Protein AF-A0A2U1ACQ4-F1 (afdb_monomer_lite)

Foldseek 3Di:
DQEAADQQQCDPVRPPDDHDPVSNVVVVVRVVVSVVVLVVVVVVVLVVLVVCPPVLCVVVVVQVVVLVVCCVPPNDDSCPGPSNVVSCVPQLLVQVVDHDQLAAVSSVVSVVVVQQCVCCVPPNDRDDDDHPVVSVVSRHVSVVVVSVVVYDYDD

Sequence (155 aa):
MLKIRRSKSADTRSAEHEVTKEELLYSSEQHIGDVRQAMRYFAECLLRVADKHDWTKIDGIDQFHKDFQQVQQHGGNFKELPWHRRHVSEERHHLTDRVPDDVNLFDVLERVADVTMAGMARSGSVFPDSLPPDVLVKAYQNTIELLKNEIIVED

Structure (mmCIF, N/CA/C/O backbone):
data_AF-A0A2U1ACQ4-F1
#
_entry.id   AF-A0A2U1ACQ4-F1
#
loop_
_atom_site.group_PDB
_atom_site.id
_atom_site.type_symbol
_atom_site.label_atom_id
_atom_site.label_alt_id
_atom_site.label_comp_id
_atom_site.label_asym_id
_atom_site.label_entity_id
_atom_site.label_seq_id
_atom_site.pdbx_PDB_ins_code
_atom_site.Cartn_x
_atom_site.Cartn_y
_atom_site.Cartn_z
_atom_site.occupancy
_atom_site.B_iso_or_equiv
_atom_site.auth_seq_id
_atom_site.auth_comp_id
_atom_site.auth_asym_id
_atom_site.auth_atom_id
_atom_site.pdbx_PDB_model_num
ATOM 1 N N . MET A 1 1 ? -10.066 -12.662 6.903 1.00 88.88 1 MET A N 1
ATOM 2 C CA . MET A 1 1 ? -11.263 -12.410 7.736 1.00 88.88 1 MET A CA 1
ATOM 3 C C . MET A 1 1 ? -10.901 -12.331 9.217 1.00 88.88 1 MET A C 1
ATOM 5 O O . MET A 1 1 ? -10.758 -13.348 9.890 1.00 88.88 1 MET A O 1
ATOM 9 N N . LEU A 1 2 ? -10.730 -11.105 9.698 1.00 94.44 2 LEU A N 1
ATOM 10 C CA . LEU A 1 2 ? -10.545 -10.700 11.083 1.00 94.44 2 LEU A CA 1
ATOM 11 C C . LEU A 1 2 ? -11.914 -10.550 11.746 1.00 94.44 2 LEU A C 1
ATOM 13 O O . LEU A 1 2 ? -12.797 -9.881 11.213 1.00 94.44 2 LEU A O 1
ATOM 17 N N . LYS A 1 3 ? -12.091 -11.171 12.907 1.00 95.94 3 LYS A N 1
ATOM 18 C CA . LYS A 1 3 ? -13.333 -11.087 13.676 1.00 95.94 3 LYS A CA 1
ATOM 19 C C . LYS A 1 3 ? -13.161 -10.056 14.778 1.00 95.94 3 LYS A C 1
ATOM 21 O O . LYS A 1 3 ? -12.240 -10.181 15.585 1.00 95.94 3 LYS A O 1
ATOM 26 N N . ILE A 1 4 ? -14.045 -9.067 14.799 1.00 95.31 4 ILE A N 1
ATOM 27 C CA . ILE A 1 4 ? -14.120 -8.053 15.854 1.00 95.31 4 ILE A CA 1
ATOM 28 C C . ILE A 1 4 ? -15.528 -8.044 16.436 1.00 95.31 4 ILE A C 1
ATOM 30 O O . ILE A 1 4 ? -16.466 -8.492 15.781 1.00 95.31 4 ILE A O 1
ATOM 34 N N . ARG A 1 5 ? -15.697 -7.518 17.648 1.00 90.56 5 ARG A N 1
ATOM 35 C CA . ARG A 1 5 ? -17.024 -7.392 18.271 1.00 90.56 5 ARG A CA 1
ATOM 36 C C . ARG A 1 5 ? -17.510 -5.955 18.247 1.00 90.56 5 ARG A C 1
ATOM 38 O O . ARG A 1 5 ? -16.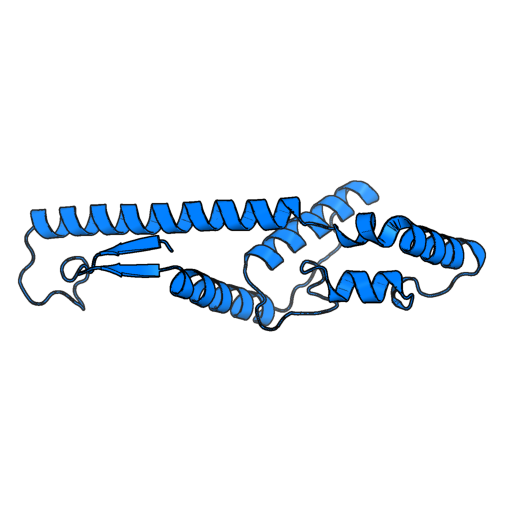712 -5.017 18.265 1.00 90.56 5 ARG A O 1
ATOM 45 N N . ARG A 1 6 ? -18.825 -5.757 18.242 1.00 89.25 6 ARG A N 1
ATOM 46 C CA . ARG A 1 6 ? -19.386 -4.417 18.432 1.00 89.25 6 ARG A CA 1
ATOM 47 C C . ARG A 1 6 ? -19.059 -3.913 19.843 1.00 89.25 6 ARG A C 1
ATOM 49 O O . ARG A 1 6 ? -19.233 -4.627 20.822 1.00 89.25 6 ARG A O 1
ATOM 56 N N . SER A 1 7 ? -18.625 -2.661 19.956 1.00 84.50 7 SER A N 1
ATOM 57 C CA . SER A 1 7 ? -18.534 -1.952 21.235 1.00 84.50 7 SER A CA 1
ATOM 58 C C . SER A 1 7 ? -19.316 -0.648 21.135 1.00 84.50 7 SER A C 1
ATOM 60 O O . SER A 1 7 ? -19.053 0.163 20.250 1.00 84.50 7 SER A O 1
ATOM 62 N N . LYS A 1 8 ? -20.305 -0.464 22.018 1.00 80.81 8 LYS A N 1
ATOM 63 C CA . LYS A 1 8 ? -21.076 0.787 22.124 1.00 80.81 8 LYS A CA 1
ATOM 64 C C . LYS A 1 8 ? -20.573 1.699 23.244 1.00 80.81 8 LYS A C 1
ATOM 66 O O . LYS A 1 8 ? -20.817 2.898 23.203 1.00 80.81 8 LYS A O 1
ATOM 71 N N . SER A 1 9 ? -19.859 1.145 24.221 1.00 80.31 9 SER A N 1
ATOM 72 C CA . SER A 1 9 ? -19.460 1.822 25.458 1.00 80.31 9 SER A CA 1
ATOM 73 C C . SER A 1 9 ? -18.062 2.455 25.423 1.00 80.31 9 SER A C 1
ATOM 75 O O . SER A 1 9 ? -17.713 3.152 26.367 1.00 80.31 9 SER A O 1
ATOM 77 N N . ALA A 1 10 ? -17.265 2.264 24.362 1.00 78.75 10 ALA A N 1
ATOM 78 C CA . ALA A 1 10 ? -15.910 2.832 24.250 1.00 78.75 10 ALA A CA 1
ATOM 79 C C . ALA A 1 10 ? -15.834 4.285 23.740 1.00 78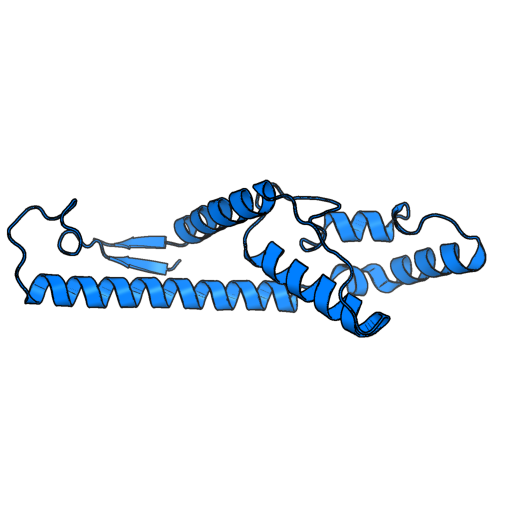.75 10 ALA A C 1
ATOM 81 O O . ALA A 1 10 ? -14.761 4.883 23.791 1.00 78.75 10 ALA A O 1
ATOM 82 N N . ASP A 1 11 ? -16.922 4.849 23.210 1.00 81.75 11 ASP A N 1
ATOM 83 C CA . ASP A 1 11 ? -16.923 6.174 22.584 1.00 81.75 11 ASP A CA 1
ATOM 84 C C . ASP A 1 11 ? -18.136 6.986 23.051 1.00 81.75 11 ASP A C 1
ATOM 86 O O . ASP A 1 11 ? -19.272 6.512 23.032 1.00 81.75 11 ASP A O 1
ATOM 90 N N . THR A 1 12 ? -17.906 8.233 23.463 1.00 80.19 12 THR A N 1
ATOM 91 C CA . THR A 1 12 ? -18.963 9.119 23.979 1.00 80.19 12 THR A CA 1
ATOM 92 C C . THR A 1 12 ? -20.011 9.487 22.929 1.00 80.19 12 THR A C 1
ATOM 94 O O . THR A 1 12 ? -21.102 9.918 23.286 1.00 80.19 12 THR A O 1
ATOM 97 N N . ARG A 1 13 ? -19.713 9.307 21.638 1.00 84.44 13 ARG A N 1
ATOM 98 C CA . ARG A 1 13 ? -20.647 9.518 20.524 1.00 84.44 13 ARG A CA 1
ATOM 99 C C . ARG A 1 13 ? -21.545 8.305 20.279 1.00 84.44 13 ARG A C 1
ATOM 101 O O . ARG A 1 13 ? -22.557 8.455 19.603 1.00 84.44 13 ARG A O 1
ATOM 108 N N . SER A 1 14 ? -21.174 7.125 20.782 1.00 84.12 14 SER A N 1
ATOM 109 C CA . SER A 1 14 ? -21.934 5.877 20.615 1.00 84.12 14 SER A CA 1
ATOM 110 C C . SER A 1 14 ? -22.533 5.330 21.910 1.00 84.12 14 SER A C 1
ATOM 112 O O . SER A 1 14 ? -23.362 4.425 21.840 1.00 84.12 14 SER A O 1
ATOM 114 N N . ALA A 1 15 ? -22.107 5.831 23.071 1.00 84.75 15 ALA A N 1
ATOM 115 C CA . ALA A 1 15 ? -22.613 5.388 24.362 1.00 84.75 15 ALA A CA 1
ATOM 116 C C . ALA A 1 15 ? -24.101 5.741 24.519 1.00 84.75 15 ALA A C 1
ATOM 118 O O . ALA A 1 15 ? -24.497 6.899 24.412 1.00 84.75 15 ALA A O 1
ATOM 119 N N . GLU A 1 16 ? -24.925 4.727 24.783 1.00 87.62 16 GLU A N 1
ATOM 120 C CA . GLU A 1 16 ? -26.380 4.868 24.949 1.00 87.62 16 GLU A CA 1
ATOM 121 C C . GLU A 1 16 ? -26.778 5.118 26.420 1.00 87.62 16 GLU A C 1
ATOM 123 O O . GLU A 1 16 ? -27.937 5.420 26.704 1.00 87.62 16 GLU A O 1
ATOM 128 N N . HIS A 1 17 ? -25.826 5.015 27.356 1.00 90.69 17 HIS A N 1
ATOM 129 C CA . HIS A 1 17 ? -26.026 5.161 28.802 1.00 90.69 17 HIS A CA 1
ATOM 130 C C . HIS A 1 17 ? -24.768 5.675 29.521 1.00 90.69 17 HIS A C 1
ATOM 132 O O . HIS A 1 17 ? -23.705 5.823 28.917 1.00 90.69 17 HIS A O 1
ATOM 138 N N . GLU A 1 18 ? -24.889 5.951 30.826 1.00 93.25 18 GLU A N 1
ATOM 139 C CA . GLU A 1 18 ? -23.745 6.262 31.691 1.00 93.25 18 GLU A CA 1
ATOM 140 C C . GLU A 1 18 ? -22.878 5.010 31.870 1.00 93.25 18 GLU A C 1
ATOM 142 O O . GLU A 1 18 ? -23.248 4.069 32.570 1.00 93.25 18 GLU A O 1
ATOM 147 N N . VAL A 1 19 ? -21.738 4.996 31.184 1.00 93.62 19 VAL A N 1
ATOM 148 C CA . VAL A 1 19 ? -20.844 3.841 31.126 1.00 93.62 19 VAL A CA 1
ATOM 149 C C . VAL A 1 19 ? -20.030 3.731 32.414 1.00 93.62 19 VAL A C 1
ATOM 151 O O . VAL A 1 19 ? -19.394 4.690 32.855 1.00 93.62 19 VAL A O 1
ATOM 154 N N . THR A 1 20 ? -20.001 2.536 32.996 1.00 94.50 20 THR A N 1
ATOM 155 C CA . THR A 1 20 ? -19.159 2.227 34.157 1.00 94.50 20 THR A CA 1
ATOM 156 C C . THR A 1 20 ? -17.677 2.141 33.779 1.00 94.50 20 THR A C 1
ATOM 158 O O . THR A 1 20 ? -17.300 1.915 32.625 1.00 94.50 20 THR A O 1
ATOM 161 N N . LYS A 1 21 ? -16.790 2.268 34.771 1.00 94.75 21 LYS A N 1
ATOM 162 C CA . LYS A 1 21 ? -15.345 2.103 34.556 1.00 94.75 21 LYS A CA 1
ATOM 163 C C . LYS A 1 21 ? -15.010 0.708 34.014 1.00 94.75 21 LYS A C 1
ATOM 165 O O . LYS A 1 21 ? -14.117 0.571 33.182 1.00 94.75 21 LYS A O 1
ATOM 170 N N . GLU A 1 22 ? -15.714 -0.314 34.483 1.00 94.75 22 GLU A N 1
ATOM 171 C CA . GLU A 1 22 ? -15.524 -1.709 34.098 1.00 94.75 22 GLU A CA 1
ATOM 172 C C . GLU A 1 22 ? -15.935 -1.949 32.637 1.00 94.75 22 GLU A C 1
ATOM 174 O O . GLU A 1 22 ? -15.192 -2.590 31.893 1.00 94.75 22 GLU A O 1
ATOM 179 N N . GLU A 1 23 ? -17.058 -1.376 32.189 1.00 92.81 23 GLU A N 1
ATOM 180 C CA . GLU A 1 23 ? -17.490 -1.431 30.782 1.00 92.81 23 GLU A CA 1
ATOM 181 C C . GLU A 1 23 ? -16.516 -0.704 29.842 1.00 92.81 23 GLU A C 1
ATOM 183 O O . GLU A 1 23 ? -16.227 -1.198 28.743 1.00 92.81 23 GLU A O 1
ATOM 188 N N . LEU A 1 24 ? -15.985 0.448 30.274 1.00 93.31 24 LEU A N 1
ATOM 189 C CA . LEU A 1 24 ? -14.949 1.184 29.543 1.00 93.31 24 LEU A CA 1
ATOM 190 C C . LEU A 1 24 ? -13.660 0.373 29.430 1.00 93.31 24 LEU A C 1
ATOM 192 O O . LEU A 1 24 ? -13.077 0.305 28.346 1.00 93.31 24 LEU A O 1
ATOM 196 N N . LEU A 1 25 ? -13.216 -0.246 30.528 1.00 93.75 25 LEU A N 1
ATOM 197 C CA . LEU A 1 25 ? -12.013 -1.074 30.544 1.00 93.75 25 LEU A CA 1
ATOM 198 C C . LEU A 1 25 ? -12.164 -2.260 29.590 1.00 93.75 25 LEU A C 1
ATOM 200 O O . LEU A 1 25 ? -11.327 -2.424 28.705 1.00 93.75 25 LEU A O 1
ATOM 204 N N . TYR A 1 26 ? -13.259 -3.014 29.709 1.00 93.19 26 TYR A N 1
ATOM 205 C CA . TYR A 1 26 ? -13.548 -4.149 28.834 1.00 93.19 26 TYR A CA 1
ATOM 206 C C . TYR A 1 26 ? -13.519 -3.751 27.354 1.00 93.19 26 TYR A C 1
ATOM 208 O O . TYR A 1 26 ? -12.835 -4.369 26.538 1.00 93.19 26 TYR A O 1
ATOM 216 N N . SER A 1 27 ? -14.220 -2.671 27.006 1.00 92.81 27 SER A N 1
ATOM 217 C CA . SER A 1 27 ? -14.305 -2.217 25.618 1.00 92.81 27 SER A CA 1
ATOM 218 C C . SER A 1 27 ? -12.976 -1.686 25.083 1.00 92.81 27 SER A C 1
ATOM 220 O O . SER A 1 27 ? -12.659 -1.867 23.907 1.00 92.81 27 SER A O 1
ATOM 222 N N . SER A 1 28 ? -12.171 -1.061 25.944 1.00 92.62 28 SER A N 1
ATOM 223 C CA . SER A 1 28 ? -10.829 -0.595 25.590 1.00 92.62 28 SER A CA 1
ATOM 224 C C . SER A 1 28 ? -9.888 -1.768 25.322 1.00 92.62 28 SER A C 1
ATOM 226 O O . SER A 1 28 ? -9.171 -1.771 24.322 1.00 92.62 28 SER A O 1
ATOM 228 N N . GLU A 1 29 ? -9.906 -2.791 26.178 1.00 94.94 29 GLU A N 1
ATOM 229 C CA . GLU A 1 29 ? -9.118 -4.014 25.993 1.00 94.94 29 GLU A CA 1
ATOM 230 C C . GLU A 1 29 ? -9.515 -4.753 24.711 1.00 94.94 29 GLU A C 1
ATOM 232 O O . GLU A 1 29 ? -8.639 -5.195 23.960 1.00 94.94 29 GLU A O 1
ATOM 237 N N . GLN A 1 30 ? -10.818 -4.818 24.420 1.00 94.56 30 GLN A N 1
ATOM 238 C CA . GLN A 1 30 ? -11.338 -5.358 23.168 1.00 94.56 30 GLN A CA 1
ATOM 239 C C . GLN A 1 30 ? -10.795 -4.586 21.957 1.00 94.56 30 GLN A C 1
ATOM 241 O O . GLN A 1 30 ? -10.177 -5.193 21.084 1.00 94.56 30 GLN A O 1
ATOM 246 N N . HIS A 1 31 ? -10.945 -3.256 21.923 1.00 94.38 31 HIS A N 1
ATOM 247 C CA . HIS A 1 31 ? -10.460 -2.432 20.811 1.00 94.38 31 HIS A CA 1
ATOM 248 C C . HIS A 1 31 ? -8.948 -2.588 20.591 1.00 94.38 31 HIS A C 1
ATOM 250 O O . HIS A 1 31 ? -8.487 -2.732 19.458 1.00 94.38 31 HIS A O 1
ATOM 256 N N . ILE A 1 32 ? -8.165 -2.624 21.673 1.00 95.81 32 ILE A N 1
ATOM 257 C CA . ILE A 1 32 ? -6.723 -2.887 21.607 1.00 95.81 32 ILE A CA 1
ATOM 258 C C . ILE A 1 32 ? -6.451 -4.259 20.975 1.00 95.81 32 ILE A C 1
ATOM 260 O O . ILE A 1 32 ? -5.537 -4.393 20.157 1.00 95.81 32 ILE A O 1
ATOM 264 N N . GLY A 1 33 ? -7.220 -5.284 21.347 1.00 96.56 33 GLY A N 1
ATOM 265 C CA . GLY A 1 33 ? -7.160 -6.610 20.736 1.00 96.56 33 GLY A CA 1
ATOM 266 C C . GLY A 1 33 ? -7.442 -6.576 19.232 1.00 96.56 33 GLY A C 1
ATOM 267 O O . GLY A 1 33 ? -6.649 -7.105 18.453 1.00 96.56 33 GLY A O 1
ATOM 268 N N . ASP A 1 34 ? -8.513 -5.903 18.822 1.00 96.69 34 ASP A N 1
ATOM 269 C CA . ASP A 1 34 ? -8.938 -5.774 17.423 1.00 96.69 34 ASP A CA 1
ATOM 270 C C . ASP A 1 34 ? -7.888 -5.048 16.568 1.00 96.69 34 ASP A C 1
ATOM 272 O O . ASP A 1 34 ? -7.490 -5.533 15.505 1.00 96.69 34 ASP A O 1
ATOM 276 N N . VAL A 1 35 ? -7.334 -3.940 17.072 1.00 96.75 35 VAL A N 1
ATOM 277 C CA . VAL A 1 35 ? -6.243 -3.216 16.402 1.00 96.75 35 VAL A CA 1
ATOM 278 C C . VAL A 1 35 ? -4.990 -4.086 16.295 1.00 96.75 35 VAL A C 1
ATOM 280 O O . VAL A 1 35 ? -4.360 -4.128 15.240 1.00 96.75 35 VAL A O 1
ATOM 283 N N . ARG A 1 36 ? -4.625 -4.837 17.344 1.00 98.12 36 ARG A N 1
ATOM 284 C CA . ARG A 1 36 ? -3.482 -5.769 17.284 1.00 98.12 36 ARG A CA 1
ATOM 285 C C . ARG A 1 36 ? -3.672 -6.837 16.208 1.00 98.12 36 ARG A C 1
ATOM 287 O O . ARG A 1 36 ? -2.697 -7.195 15.549 1.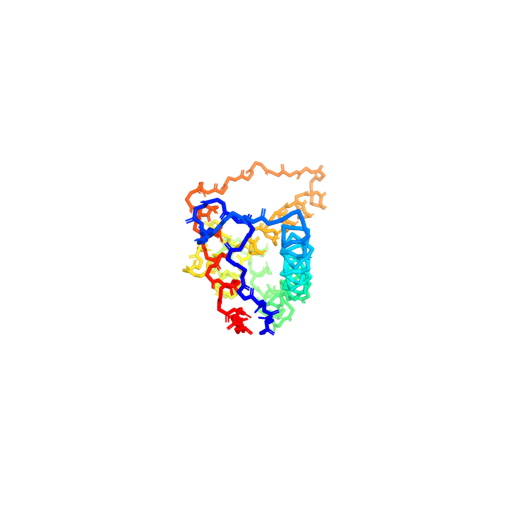00 98.12 36 ARG A O 1
ATOM 294 N N . GLN A 1 37 ? -4.890 -7.346 16.026 1.00 97.69 37 GLN A N 1
ATOM 295 C CA . GLN A 1 37 ? -5.200 -8.293 14.953 1.00 97.69 37 GLN A CA 1
ATOM 296 C C . GLN A 1 37 ? -5.012 -7.653 13.569 1.00 97.69 37 GLN A C 1
ATOM 298 O O . GLN A 1 37 ? -4.313 -8.225 12.734 1.00 97.69 37 GLN A O 1
ATOM 303 N N . ALA A 1 38 ? -5.540 -6.444 13.352 1.00 98.19 38 ALA A N 1
ATOM 304 C CA . ALA A 1 38 ? -5.360 -5.705 12.099 1.00 98.19 38 ALA A CA 1
ATOM 305 C C . ALA A 1 38 ? -3.879 -5.424 11.784 1.00 98.19 38 ALA A C 1
ATOM 307 O O . ALA A 1 38 ? -3.422 -5.658 10.666 1.00 98.19 38 ALA A O 1
ATOM 308 N N . MET A 1 39 ? -3.095 -5.005 12.782 1.00 98.56 39 MET A N 1
ATOM 309 C CA . MET A 1 39 ? -1.660 -4.751 12.611 1.00 98.56 39 MET A CA 1
ATOM 310 C C . MET A 1 39 ? -0.874 -6.017 12.241 1.00 98.56 39 MET A C 1
ATOM 312 O O . MET A 1 39 ? 0.053 -5.949 11.436 1.00 98.56 39 MET A O 1
ATOM 316 N N . ARG A 1 40 ? -1.245 -7.184 12.787 1.00 98.50 40 ARG A N 1
ATOM 317 C CA . ARG A 1 40 ? -0.643 -8.472 12.395 1.00 98.50 40 ARG A CA 1
ATOM 318 C C . ARG A 1 40 ? -0.989 -8.844 10.957 1.00 98.50 40 ARG A C 1
ATOM 320 O O . ARG A 1 40 ? -0.096 -9.218 10.207 1.00 98.50 40 ARG A O 1
ATOM 327 N N . TYR A 1 41 ? -2.246 -8.669 10.557 1.00 98.44 41 TYR A N 1
ATOM 328 C CA . TYR A 1 41 ? -2.664 -8.878 9.172 1.00 98.44 41 TYR A CA 1
ATOM 329 C C . TYR A 1 41 ? -1.888 -7.985 8.193 1.00 98.44 41 TYR A C 1
ATOM 331 O O . TYR A 1 41 ? -1.434 -8.452 7.148 1.00 98.44 41 TYR A O 1
ATOM 339 N N . PHE A 1 42 ? -1.669 -6.715 8.538 1.00 98.69 42 PHE A N 1
ATOM 340 C CA . PHE A 1 42 ? -0.837 -5.824 7.729 1.00 98.69 42 PHE A CA 1
ATOM 341 C C . PHE A 1 42 ? 0.615 -6.293 7.630 1.00 98.69 42 PHE A C 1
ATOM 343 O O . PHE A 1 42 ? 1.189 -6.230 6.545 1.00 98.69 42 PHE A O 1
ATOM 350 N N . ALA A 1 43 ? 1.199 -6.810 8.715 1.00 98.62 43 ALA A N 1
ATOM 351 C CA . ALA A 1 43 ? 2.533 -7.401 8.661 1.00 98.62 43 ALA A CA 1
ATOM 352 C C . ALA A 1 43 ? 2.583 -8.590 7.684 1.00 98.62 43 ALA A C 1
ATOM 354 O O . ALA A 1 43 ? 3.483 -8.660 6.854 1.00 98.62 43 ALA A O 1
ATOM 355 N N . GLU A 1 44 ? 1.586 -9.477 7.709 1.00 98.44 44 GLU A N 1
ATOM 356 C CA . GLU A 1 44 ? 1.489 -10.588 6.752 1.00 98.44 44 GLU A CA 1
ATOM 357 C C . GLU A 1 44 ? 1.319 -10.110 5.302 1.00 98.44 44 GLU A C 1
ATOM 359 O O . GLU A 1 44 ? 1.908 -10.690 4.391 1.00 98.44 44 GLU A O 1
ATOM 364 N N . CYS A 1 45 ? 0.537 -9.051 5.066 1.00 98.44 45 CYS A N 1
ATOM 365 C CA . CYS A 1 45 ? 0.418 -8.439 3.739 1.00 98.44 45 CYS A CA 1
ATOM 366 C C . CYS A 1 45 ? 1.763 -7.913 3.244 1.00 98.44 45 CYS A C 1
ATOM 368 O O . CYS A 1 45 ? 2.141 -8.177 2.106 1.00 98.44 45 CYS A O 1
ATOM 370 N N . LEU A 1 46 ? 2.492 -7.206 4.108 1.00 98.56 46 LEU A N 1
ATOM 371 C CA . LEU A 1 46 ? 3.796 -6.655 3.771 1.00 98.56 46 LEU A CA 1
ATOM 372 C C . LEU A 1 46 ? 4.812 -7.760 3.459 1.00 98.56 46 LEU A C 1
ATOM 374 O O . LEU A 1 46 ? 5.559 -7.628 2.495 1.00 98.56 46 LEU A O 1
ATOM 378 N N . LEU A 1 47 ? 4.803 -8.866 4.212 1.00 98.62 47 LEU A N 1
ATOM 379 C CA . LEU A 1 47 ? 5.642 -10.033 3.916 1.00 98.62 47 LEU A CA 1
ATOM 380 C C . LEU A 1 47 ? 5.321 -10.623 2.537 1.00 98.62 47 LEU A C 1
ATOM 382 O O . LEU A 1 47 ? 6.233 -10.861 1.755 1.00 98.62 47 LEU A O 1
ATOM 386 N N . ARG A 1 48 ? 4.036 -10.768 2.185 1.00 98.38 48 ARG A N 1
ATOM 387 C CA . ARG A 1 48 ? 3.638 -11.239 0.844 1.00 98.38 48 ARG A CA 1
ATOM 388 C C . ARG A 1 48 ? 4.103 -10.312 -0.279 1.00 98.38 48 ARG A C 1
ATOM 390 O O . ARG A 1 48 ? 4.442 -10.795 -1.355 1.00 98.38 48 ARG A O 1
ATOM 397 N N . VAL A 1 49 ? 4.085 -8.997 -0.056 1.00 98.31 49 VAL A N 1
ATOM 398 C CA . VAL A 1 49 ? 4.612 -8.021 -1.022 1.00 98.31 49 VAL A CA 1
ATOM 399 C C . VAL A 1 49 ? 6.128 -8.161 -1.148 1.00 98.31 49 VAL A C 1
ATOM 401 O O . VAL A 1 49 ? 6.629 -8.237 -2.264 1.00 98.31 49 VAL A O 1
ATOM 404 N N . ALA A 1 50 ? 6.843 -8.283 -0.026 1.00 98.25 50 ALA A N 1
ATOM 405 C CA . ALA A 1 50 ? 8.289 -8.487 -0.020 1.00 98.25 50 ALA A CA 1
ATOM 406 C C . ALA A 1 50 ? 8.701 -9.763 -0.775 1.00 98.25 50 ALA A C 1
ATOM 408 O O . ALA A 1 50 ? 9.599 -9.710 -1.611 1.00 98.25 50 ALA A O 1
ATOM 409 N N . ASP A 1 51 ? 8.008 -10.881 -0.544 1.00 97.88 51 ASP A N 1
ATOM 410 C CA . ASP A 1 51 ? 8.288 -12.163 -1.205 1.00 97.88 51 ASP A CA 1
ATOM 411 C C . ASP A 1 51 ? 8.018 -12.130 -2.719 1.00 97.88 51 ASP A C 1
ATOM 413 O O . ASP A 1 51 ? 8.581 -12.925 -3.473 1.00 97.88 51 ASP A O 1
ATOM 417 N N . LYS A 1 52 ? 7.136 -11.230 -3.171 1.00 97.88 52 LYS A N 1
ATOM 418 C CA . LYS A 1 52 ? 6.748 -11.096 -4.579 1.00 97.88 52 LYS A CA 1
ATOM 419 C C . LYS A 1 52 ? 7.563 -10.042 -5.335 1.00 97.88 52 LYS A C 1
ATOM 421 O O . LYS A 1 52 ? 7.487 -10.012 -6.560 1.00 97.88 52 LYS A O 1
ATOM 426 N N . HIS A 1 53 ? 8.321 -9.193 -4.647 1.00 98.44 53 HIS A N 1
ATOM 427 C CA . HIS A 1 53 ? 9.065 -8.106 -5.276 1.00 98.44 53 HIS A CA 1
ATOM 428 C C . HIS A 1 53 ? 9.912 -8.600 -6.462 1.00 98.44 53 HIS A C 1
ATOM 430 O O . HIS A 1 53 ? 10.652 -9.578 -6.342 1.00 98.44 53 HIS A O 1
ATOM 436 N N . ASP A 1 54 ? 9.813 -7.911 -7.604 1.00 98.06 54 ASP A N 1
ATOM 437 C CA . ASP A 1 54 ? 10.624 -8.169 -8.803 1.00 98.06 54 ASP A CA 1
ATOM 438 C C . ASP A 1 54 ? 10.463 -9.575 -9.425 1.00 98.06 54 ASP A C 1
ATOM 440 O O . ASP A 1 54 ? 11.296 -10.013 -10.230 1.00 98.06 54 ASP A O 1
ATOM 444 N N . TRP A 1 55 ? 9.385 -10.298 -9.114 1.00 98.44 55 TRP A N 1
ATOM 445 C CA . TRP A 1 55 ? 9.158 -11.650 -9.633 1.00 98.44 55 TRP A CA 1
ATOM 446 C C . TRP A 1 55 ? 9.184 -11.718 -11.170 1.00 98.44 55 TRP A C 1
ATOM 448 O O . TRP A 1 55 ? 9.670 -12.700 -11.738 1.00 98.44 55 TRP A O 1
ATOM 458 N N . THR A 1 56 ? 8.740 -10.664 -11.864 1.00 98.19 56 THR A N 1
ATOM 459 C CA . THR A 1 56 ? 8.776 -10.587 -13.336 1.00 98.19 56 THR A CA 1
ATOM 460 C C . THR A 1 56 ? 10.189 -10.533 -13.913 1.00 98.19 56 THR A C 1
ATOM 462 O O . THR A 1 56 ? 10.391 -10.905 -15.073 1.00 98.19 56 THR A O 1
ATOM 465 N N . LYS A 1 57 ? 11.191 -10.105 -13.131 1.00 97.12 57 LYS A N 1
ATOM 466 C CA . LYS A 1 57 ? 12.598 -10.162 -13.552 1.00 97.12 57 LYS A CA 1
ATOM 467 C C . LYS A 1 57 ? 13.066 -11.605 -13.675 1.00 97.12 57 LYS A C 1
ATOM 469 O O . LYS A 1 57 ? 13.760 -11.937 -14.631 1.00 97.12 57 LYS A O 1
ATOM 474 N N . ILE A 1 58 ? 12.682 -12.436 -12.707 1.00 97.50 58 ILE A N 1
ATOM 475 C CA . ILE A 1 58 ? 13.068 -13.846 -12.641 1.00 97.50 58 ILE A CA 1
ATOM 476 C C . ILE A 1 58 ? 12.277 -14.656 -13.667 1.00 97.50 58 ILE A C 1
ATOM 478 O O . ILE A 1 58 ? 12.870 -15.382 -14.458 1.00 97.50 58 ILE A O 1
ATOM 482 N N . ASP A 1 59 ? 10.957 -14.477 -13.707 1.00 98.19 59 ASP A N 1
ATOM 483 C CA . ASP A 1 59 ? 10.080 -15.148 -14.673 1.00 98.19 59 ASP A CA 1
ATOM 484 C C . ASP A 1 59 ? 10.429 -14.784 -16.129 1.00 98.19 59 ASP A C 1
ATOM 486 O O . ASP A 1 59 ? 10.422 -15.629 -17.019 1.00 98.19 59 ASP A O 1
ATOM 490 N N . GLY A 1 60 ? 10.785 -13.521 -16.375 1.00 97.75 60 GLY A N 1
ATOM 491 C CA . GLY A 1 60 ? 11.130 -12.995 -17.694 1.00 97.75 60 GLY A CA 1
ATOM 492 C C . GLY A 1 60 ? 12.627 -12.893 -17.978 1.00 97.75 60 GLY A C 1
ATOM 493 O O . GLY A 1 60 ? 12.994 -12.076 -18.825 1.00 97.75 60 GLY A O 1
ATOM 494 N N . ILE A 1 61 ? 13.491 -13.648 -17.285 1.00 98.50 61 ILE A N 1
ATOM 495 C CA . ILE A 1 61 ? 14.947 -13.407 -17.282 1.00 98.50 61 ILE A CA 1
ATOM 496 C C . ILE A 1 61 ? 15.587 -13.445 -18.679 1.00 98.50 61 ILE A C 1
ATOM 498 O O . ILE A 1 61 ? 16.445 -12.617 -18.982 1.00 98.50 61 ILE A O 1
ATOM 502 N N . ASP A 1 62 ? 15.128 -14.330 -19.567 1.00 98.62 62 ASP A N 1
ATOM 503 C CA . ASP A 1 62 ? 15.654 -14.423 -20.934 1.00 98.62 62 ASP A CA 1
ATOM 504 C C . ASP A 1 62 ? 15.333 -13.167 -21.752 1.00 98.62 62 ASP A C 1
ATOM 506 O O . ASP A 1 62 ? 16.198 -12.606 -22.432 1.00 98.62 62 ASP A O 1
ATOM 510 N N . GLN A 1 63 ? 14.089 -12.686 -21.659 1.00 98.50 63 GLN A N 1
ATOM 511 C CA . GLN A 1 63 ? 13.663 -11.466 -22.342 1.00 98.50 63 GLN A CA 1
ATOM 512 C C . GLN A 1 63 ? 14.317 -10.232 -21.713 1.00 98.50 63 GLN A C 1
ATOM 514 O O . GLN A 1 63 ? 14.715 -9.326 -22.444 1.00 98.50 63 GLN A O 1
ATOM 519 N N . PHE A 1 64 ? 14.493 -10.222 -20.387 1.00 98.50 64 PHE A N 1
ATOM 520 C CA . PHE A 1 64 ? 15.234 -9.176 -19.690 1.00 98.50 64 PHE A CA 1
ATOM 521 C C . PHE A 1 64 ? 16.654 -9.068 -20.242 1.00 98.50 64 PHE A C 1
ATOM 523 O O . PHE A 1 64 ? 17.073 -8.001 -20.688 1.00 98.50 64 PHE A O 1
ATOM 530 N N . HIS A 1 65 ? 17.380 -10.186 -20.259 1.00 98.44 65 HIS A N 1
ATOM 531 C CA . HIS A 1 65 ? 18.758 -10.237 -20.717 1.00 98.44 65 HIS A CA 1
ATOM 532 C C . HIS A 1 65 ? 18.883 -9.823 -22.188 1.00 98.44 65 HIS A C 1
ATOM 534 O O . HIS A 1 65 ? 19.752 -9.020 -22.525 1.00 98.44 65 HIS A O 1
ATOM 540 N N . LYS A 1 66 ? 17.979 -10.298 -23.052 1.00 98.31 66 LYS A N 1
ATOM 541 C CA . LYS A 1 66 ? 17.935 -9.917 -24.468 1.00 98.31 66 LYS A CA 1
ATOM 542 C C . LYS A 1 66 ? 17.749 -8.409 -24.661 1.00 98.31 66 LYS A C 1
ATOM 544 O O . LYS A 1 66 ? 18.524 -7.790 -25.390 1.00 98.31 66 LYS A O 1
ATOM 549 N N . ASP A 1 67 ? 16.750 -7.820 -24.006 1.00 98.31 67 ASP A N 1
ATOM 550 C CA . ASP A 1 67 ? 16.477 -6.381 -24.098 1.00 98.31 67 ASP A CA 1
ATOM 551 C C . ASP A 1 67 ? 17.648 -5.561 -23.536 1.00 98.31 67 ASP A C 1
ATOM 553 O O . ASP A 1 67 ? 18.010 -4.515 -24.079 1.00 98.31 67 ASP A O 1
ATOM 557 N N . PHE A 1 68 ? 18.295 -6.064 -22.483 1.00 97.88 68 PHE A N 1
ATOM 558 C CA . PHE A 1 68 ? 19.458 -5.425 -21.877 1.00 97.88 68 PHE A CA 1
ATOM 559 C C . PHE A 1 68 ? 20.657 -5.409 -22.836 1.00 97.88 68 PHE A C 1
ATOM 561 O O . PHE A 1 68 ? 21.270 -4.361 -23.053 1.00 97.88 68 PHE A O 1
ATOM 568 N N . GLN A 1 69 ? 20.958 -6.548 -23.468 1.00 98.31 69 GLN A N 1
ATOM 569 C CA . GLN A 1 69 ? 22.024 -6.663 -24.465 1.00 98.31 69 GLN A CA 1
ATOM 570 C C . GLN A 1 69 ? 21.771 -5.781 -25.687 1.00 98.31 69 GLN A C 1
ATOM 572 O O . GLN A 1 69 ? 22.705 -5.141 -26.172 1.00 98.31 69 GLN A O 1
ATOM 577 N N . GLN A 1 70 ? 20.523 -5.701 -26.158 1.00 97.25 70 GLN A N 1
ATOM 578 C CA . GLN A 1 70 ? 20.162 -4.840 -27.283 1.00 97.25 70 GLN A CA 1
ATOM 579 C C . GLN A 1 70 ? 20.569 -3.384 -27.018 1.00 97.25 70 GLN A C 1
ATOM 581 O O . GLN A 1 70 ? 21.213 -2.768 -27.868 1.00 97.25 70 GLN A O 1
ATOM 586 N N . VAL A 1 71 ? 20.254 -2.846 -25.833 1.00 97.75 71 VAL A N 1
ATOM 587 C CA . VAL A 1 71 ? 20.618 -1.465 -25.474 1.00 97.75 71 VAL A CA 1
ATOM 588 C C . VAL A 1 71 ? 22.127 -1.299 -25.319 1.00 97.75 71 VAL A C 1
ATOM 590 O O . VAL A 1 71 ? 22.677 -0.301 -25.777 1.00 97.75 71 VAL A O 1
ATOM 593 N N . GLN A 1 72 ? 22.825 -2.270 -24.726 1.00 97.19 72 GLN A N 1
ATOM 594 C CA . GLN A 1 72 ? 24.283 -2.192 -24.583 1.00 97.19 72 GLN A CA 1
ATOM 595 C C . GLN A 1 72 ? 25.024 -2.216 -25.927 1.00 97.19 72 GLN A C 1
ATOM 597 O O . GLN A 1 72 ? 26.050 -1.556 -26.068 1.00 97.19 72 GLN A O 1
ATOM 602 N N . GLN A 1 73 ? 24.524 -2.974 -26.906 1.00 97.81 73 GLN A N 1
ATOM 603 C CA . GLN A 1 73 ? 25.194 -3.170 -28.196 1.00 97.81 73 GLN A CA 1
ATOM 604 C C . GLN A 1 73 ? 24.800 -2.125 -29.242 1.00 97.81 73 GLN A C 1
ATOM 606 O O . GLN A 1 73 ? 25.607 -1.785 -30.108 1.00 97.81 73 GLN A O 1
ATOM 611 N N . HIS A 1 74 ? 23.563 -1.631 -29.189 1.00 96.50 74 HIS A N 1
ATOM 612 C CA . HIS A 1 74 ? 22.985 -0.807 -30.253 1.00 96.50 74 HIS A CA 1
ATOM 613 C C . HIS A 1 74 ? 22.417 0.528 -29.755 1.00 96.50 74 HIS A C 1
ATOM 615 O O . HIS A 1 74 ? 21.963 1.337 -30.564 1.00 96.50 74 HIS A O 1
ATOM 621 N N . GLY A 1 75 ? 22.462 0.787 -28.445 1.00 94.25 75 GLY A N 1
ATOM 622 C CA . GLY A 1 75 ? 21.827 1.948 -27.831 1.00 94.25 75 GLY A CA 1
ATOM 623 C C . GLY A 1 75 ? 20.298 1.849 -27.821 1.00 94.25 75 GLY A C 1
ATOM 624 O O . GLY A 1 75 ? 19.710 0.792 -28.050 1.00 94.25 75 GLY A O 1
ATOM 625 N N . GLY A 1 76 ? 19.640 2.975 -27.545 1.00 94.19 76 GLY A N 1
ATOM 626 C CA . GLY A 1 76 ? 18.181 3.070 -27.458 1.00 94.19 76 GLY A CA 1
ATOM 627 C C . GLY A 1 76 ? 17.660 3.165 -26.025 1.00 94.19 76 GLY A C 1
ATOM 628 O O . GLY A 1 76 ? 18.422 3.212 -25.059 1.00 94.19 76 GLY A O 1
ATOM 629 N N . ASN A 1 77 ? 16.336 3.241 -25.893 1.00 95.56 77 ASN A N 1
ATOM 630 C CA . ASN A 1 77 ? 15.670 3.440 -24.614 1.00 95.56 77 ASN A CA 1
ATOM 631 C C . ASN A 1 77 ? 15.173 2.107 -24.041 1.00 95.56 77 ASN A C 1
ATOM 633 O O . ASN A 1 77 ? 14.189 1.543 -24.518 1.00 95.56 77 ASN A O 1
ATOM 637 N N . PHE A 1 78 ? 15.816 1.631 -22.973 1.00 96.12 78 PHE A N 1
ATOM 638 C CA . PHE A 1 78 ? 15.430 0.389 -22.296 1.00 96.12 78 PHE A CA 1
ATOM 639 C C . PHE A 1 78 ? 13.967 0.402 -21.815 1.00 96.12 78 PHE A C 1
ATOM 641 O O . PHE A 1 78 ? 13.307 -0.636 -21.826 1.00 96.12 78 PHE A O 1
ATOM 648 N N . LYS A 1 79 ? 13.420 1.583 -21.475 1.00 95.19 79 LYS A N 1
ATOM 649 C CA . LYS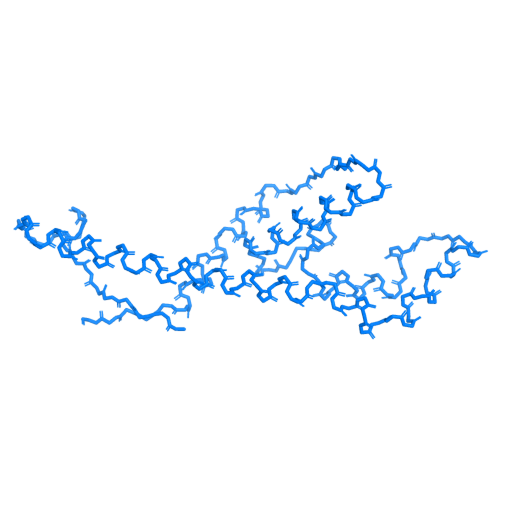 A 1 79 ? 12.026 1.723 -21.027 1.00 95.19 79 LYS A CA 1
ATOM 650 C C . LYS A 1 79 ? 10.987 1.419 -22.110 1.00 95.19 79 LYS A C 1
ATOM 652 O O . LYS A 1 79 ? 9.834 1.121 -21.799 1.00 95.19 79 LYS A O 1
ATOM 657 N N . GLU A 1 80 ? 11.380 1.490 -23.379 1.00 95.56 80 GLU A N 1
ATOM 658 C CA . GLU A 1 80 ? 10.497 1.234 -24.517 1.00 95.56 80 GLU A CA 1
ATOM 659 C C . GLU A 1 80 ? 10.465 -0.241 -24.922 1.00 95.56 80 GLU A C 1
ATOM 661 O O . GLU A 1 80 ? 9.633 -0.612 -25.753 1.00 95.56 80 GLU A O 1
ATOM 666 N N . LEU A 1 81 ? 11.320 -1.088 -24.345 1.00 97.44 81 LEU A N 1
ATOM 667 C CA . LEU A 1 81 ? 11.438 -2.490 -24.729 1.00 97.44 81 LEU A CA 1
ATOM 668 C C . LEU A 1 81 ? 10.372 -3.385 -24.071 1.00 97.44 81 LEU A C 1
ATOM 670 O O . LEU A 1 81 ? 9.815 -3.022 -23.027 1.00 97.44 81 LEU A O 1
ATOM 674 N N . PRO A 1 82 ? 10.051 -4.544 -24.682 1.00 97.62 82 PRO A N 1
ATOM 675 C CA . PRO A 1 82 ? 8.972 -5.419 -24.225 1.00 97.62 82 PRO A CA 1
ATOM 676 C C . PRO A 1 82 ? 9.073 -5.817 -22.753 1.00 97.62 82 PRO A C 1
ATOM 678 O O . PRO A 1 82 ? 8.060 -5.774 -22.051 1.00 97.62 82 PRO A O 1
ATOM 681 N N . TRP A 1 83 ? 10.274 -6.154 -22.271 1.00 98.19 83 TRP A N 1
ATOM 682 C CA . TRP A 1 83 ? 10.467 -6.549 -20.880 1.00 98.19 83 TRP A CA 1
ATOM 683 C C . TRP A 1 83 ? 10.065 -5.438 -19.910 1.00 98.19 83 TRP A C 1
ATOM 685 O O . TRP A 1 83 ? 9.281 -5.681 -18.996 1.00 98.19 83 TRP A O 1
ATOM 695 N N . HIS A 1 84 ? 10.535 -4.205 -20.133 1.00 97.69 84 HIS A N 1
ATOM 696 C CA . HIS A 1 84 ? 10.254 -3.091 -19.225 1.00 97.69 84 HIS A CA 1
ATOM 697 C C . HIS A 1 84 ? 8.757 -2.767 -19.180 1.00 97.69 84 HIS A C 1
ATOM 699 O O . HIS A 1 84 ? 8.207 -2.524 -18.108 1.00 97.69 84 HIS A O 1
ATOM 705 N N . ARG A 1 85 ? 8.073 -2.815 -20.333 1.00 96.56 85 ARG A N 1
ATOM 706 C CA . ARG A 1 85 ? 6.617 -2.609 -20.393 1.00 96.56 85 ARG A CA 1
ATOM 707 C C . ARG A 1 85 ? 5.871 -3.638 -19.546 1.00 96.56 85 ARG A C 1
ATOM 709 O O . ARG A 1 85 ? 4.994 -3.254 -18.778 1.00 96.56 85 ARG A O 1
ATOM 716 N N . ARG A 1 86 ? 6.242 -4.921 -19.656 1.00 97.69 86 ARG A N 1
ATOM 717 C CA . ARG A 1 86 ? 5.669 -5.996 -18.836 1.00 97.69 86 ARG A CA 1
ATOM 718 C C . ARG A 1 86 ? 5.955 -5.762 -17.354 1.00 97.69 86 ARG A C 1
ATOM 720 O O . ARG A 1 86 ? 5.023 -5.742 -16.557 1.00 97.69 86 ARG A O 1
ATOM 727 N N . HIS A 1 87 ? 7.220 -5.520 -17.019 1.00 97.88 87 HIS A N 1
ATOM 728 C CA . HIS A 1 87 ? 7.696 -5.295 -15.659 1.00 97.88 87 HIS A CA 1
ATOM 729 C C . HIS A 1 87 ? 6.894 -4.192 -14.949 1.00 97.88 87 HIS A C 1
ATOM 731 O O . HIS A 1 87 ? 6.285 -4.442 -13.916 1.00 97.88 87 HIS A O 1
ATOM 737 N N . VAL A 1 88 ? 6.762 -3.010 -15.560 1.00 97.31 88 VAL A N 1
ATOM 738 C CA . VAL A 1 88 ? 5.957 -1.900 -15.010 1.00 97.31 88 VAL A CA 1
ATOM 739 C C . VAL A 1 88 ? 4.458 -2.231 -14.938 1.00 97.31 88 VAL A C 1
ATOM 741 O O . VAL A 1 88 ? 3.755 -1.762 -14.041 1.00 97.31 88 VAL A O 1
ATOM 744 N N . SER A 1 89 ? 3.937 -3.022 -15.881 1.00 96.31 89 SER A N 1
ATOM 745 C CA . SER A 1 89 ? 2.515 -3.395 -15.919 1.00 96.31 89 SER A CA 1
ATOM 746 C C . SER A 1 89 ? 2.112 -4.460 -14.892 1.00 96.31 89 SER A C 1
ATOM 748 O O . SER A 1 89 ? 0.931 -4.577 -14.563 1.00 96.31 89 SER A O 1
ATOM 750 N N . GLU A 1 90 ? 3.063 -5.225 -14.366 1.00 97.12 90 GLU A N 1
ATOM 751 C CA . GLU A 1 90 ? 2.799 -6.338 -13.448 1.00 97.12 90 GLU A CA 1
ATOM 752 C C . GLU A 1 90 ? 3.301 -6.044 -12.031 1.00 97.12 90 GLU A C 1
ATOM 754 O O . GLU A 1 90 ? 2.596 -6.348 -11.066 1.00 97.12 90 GLU A O 1
ATOM 759 N N . GLU A 1 91 ? 4.456 -5.395 -11.891 1.00 98.00 91 GLU A N 1
ATOM 760 C CA . GLU A 1 91 ? 4.969 -4.945 -10.597 1.00 98.00 91 GLU A CA 1
ATOM 761 C C . GLU A 1 91 ? 4.251 -3.683 -10.109 1.00 98.00 91 GLU A C 1
ATOM 763 O O . GLU A 1 91 ? 3.723 -2.881 -10.893 1.00 98.00 91 GLU A O 1
ATOM 768 N N . ARG A 1 92 ? 4.224 -3.503 -8.785 1.00 97.62 92 ARG A N 1
ATOM 769 C CA . ARG A 1 92 ? 3.444 -2.444 -8.129 1.00 97.62 92 ARG A CA 1
ATOM 770 C C . ARG A 1 92 ? 4.295 -1.292 -7.587 1.00 97.62 92 ARG A C 1
ATOM 772 O O . ARG A 1 92 ? 3.773 -0.190 -7.457 1.00 97.62 92 ARG A O 1
ATOM 779 N N . HIS A 1 93 ? 5.600 -1.484 -7.384 1.00 97.00 93 HIS A N 1
ATOM 780 C CA . HIS A 1 93 ? 6.513 -0.442 -6.887 1.00 97.00 93 HIS A CA 1
ATOM 781 C C . HIS A 1 93 ? 6.844 0.682 -7.901 1.00 97.00 93 HIS A C 1
ATOM 783 O O . HIS A 1 93 ? 7.293 1.768 -7.509 1.00 97.00 93 HIS A O 1
ATOM 789 N N . HIS A 1 94 ? 6.563 0.495 -9.200 1.00 96.25 94 HIS A N 1
ATOM 790 C CA . HIS A 1 94 ? 6.790 1.491 -10.272 1.00 96.25 94 HIS A CA 1
ATOM 791 C C . HIS A 1 94 ? 5.740 2.619 -10.313 1.00 96.25 94 HIS A C 1
ATOM 793 O O . HIS A 1 94 ? 5.246 2.996 -11.376 1.00 96.25 94 HIS A O 1
ATOM 799 N N . LEU A 1 95 ? 5.405 3.198 -9.156 1.00 96.38 95 LEU A N 1
ATOM 800 C CA . LEU A 1 95 ? 4.318 4.179 -8.995 1.00 96.38 95 LEU A CA 1
ATOM 801 C C . LEU A 1 95 ? 4.512 5.507 -9.754 1.00 96.38 95 LEU A C 1
ATOM 803 O O . LEU A 1 95 ? 3.566 6.275 -9.890 1.00 96.38 95 LEU A O 1
ATOM 807 N N . THR A 1 96 ? 5.709 5.790 -10.269 1.00 92.56 96 THR A N 1
ATOM 808 C CA . THR A 1 96 ? 5.969 6.934 -11.165 1.00 92.56 96 THR A CA 1
ATOM 809 C C . THR A 1 96 ? 5.652 6.653 -12.626 1.00 92.56 96 THR A C 1
ATOM 811 O O . THR A 1 96 ? 5.426 7.587 -13.391 1.00 92.56 96 THR A O 1
ATOM 814 N N . ASP A 1 97 ? 5.656 5.384 -13.021 1.00 93.44 97 ASP A N 1
ATOM 815 C CA . ASP A 1 97 ? 5.395 4.958 -14.393 1.00 93.44 97 ASP A CA 1
ATOM 816 C C . ASP A 1 97 ? 3.938 4.475 -14.531 1.00 93.44 97 ASP A C 1
ATOM 818 O O . ASP A 1 97 ? 3.319 4.658 -15.580 1.00 93.44 97 ASP A O 1
ATOM 822 N N . ARG A 1 98 ? 3.356 3.911 -13.460 1.00 94.50 98 ARG A N 1
ATOM 823 C CA . ARG A 1 98 ? 1.950 3.494 -13.395 1.00 94.50 98 ARG A CA 1
ATOM 824 C C . ARG A 1 98 ? 1.438 3.466 -11.955 1.00 94.50 98 ARG A C 1
ATOM 826 O O . ARG A 1 98 ? 2.008 2.786 -11.111 1.00 94.50 98 ARG A O 1
ATOM 833 N N . VAL A 1 99 ? 0.288 4.091 -11.709 1.00 96.88 99 VAL A N 1
ATOM 834 C CA . VAL A 1 99 ? -0.425 4.008 -10.424 1.00 96.88 99 VAL A CA 1
ATOM 835 C C . VAL A 1 99 ? -1.666 3.121 -10.588 1.00 96.88 99 VAL A C 1
ATOM 837 O O . VAL A 1 99 ? -2.594 3.529 -11.289 1.00 96.88 99 VAL A O 1
ATOM 840 N N . PRO A 1 100 ? -1.716 1.921 -9.977 1.00 96.38 100 PRO A N 1
ATOM 841 C CA . PRO A 1 100 ? -2.917 1.085 -9.976 1.00 96.38 100 PRO A CA 1
ATOM 842 C C . PRO A 1 100 ? -4.114 1.778 -9.310 1.00 96.38 100 PRO A C 1
ATOM 844 O O . PRO A 1 100 ? -3.954 2.590 -8.395 1.00 96.38 100 PRO A O 1
ATOM 847 N N . ASP A 1 101 ? -5.337 1.430 -9.716 1.00 97.50 101 ASP A N 1
ATOM 848 C CA . ASP A 1 101 ? -6.537 1.995 -9.085 1.00 97.50 101 ASP A CA 1
ATOM 849 C C . ASP A 1 101 ? -6.723 1.566 -7.631 1.00 97.50 101 ASP A C 1
ATOM 851 O O . ASP A 1 101 ? -7.205 2.344 -6.809 1.00 97.50 101 ASP A O 1
ATOM 855 N N . ASP A 1 102 ? -6.251 0.370 -7.308 1.00 97.75 102 ASP A N 1
ATOM 856 C CA . ASP A 1 102 ? -6.224 -0.214 -5.973 1.00 97.75 102 ASP A CA 1
ATOM 857 C C . ASP A 1 102 ? -4.870 -0.020 -5.266 1.00 97.75 102 ASP A C 1
ATOM 859 O O . ASP A 1 102 ? -4.541 -0.782 -4.353 1.00 97.75 102 ASP A O 1
ATOM 863 N N . VAL A 1 103 ? -4.058 0.964 -5.692 1.00 98.50 103 VAL A N 1
ATOM 864 C CA . VAL A 1 103 ? -2.784 1.293 -5.026 1.00 98.50 103 VAL A CA 1
ATOM 865 C C . VAL A 1 103 ? -3.012 1.437 -3.527 1.00 98.50 103 VAL A C 1
ATOM 867 O O . VAL A 1 103 ? -3.981 2.068 -3.119 1.00 98.50 103 VAL A O 1
ATOM 870 N N . ASN A 1 104 ? -2.154 0.851 -2.705 1.00 98.75 104 ASN A N 1
ATOM 871 C CA . ASN A 1 104 ? -2.295 0.851 -1.254 1.00 98.75 104 ASN A CA 1
ATOM 872 C C . ASN A 1 104 ? -0.938 1.105 -0.576 1.00 98.75 104 ASN A C 1
ATOM 874 O O . ASN A 1 104 ? 0.104 1.180 -1.229 1.00 98.75 104 ASN A O 1
ATOM 878 N N . LEU A 1 105 ? -0.936 1.283 0.747 1.00 98.69 105 LEU A N 1
ATOM 879 C CA . LEU A 1 105 ? 0.284 1.613 1.492 1.00 98.69 105 LEU A CA 1
ATOM 880 C C . LEU A 1 105 ? 1.382 0.542 1.401 1.00 98.69 105 LEU A C 1
ATOM 882 O O . LEU A 1 105 ? 2.549 0.883 1.580 1.00 98.69 105 LEU A O 1
ATOM 886 N N . PHE A 1 106 ? 1.061 -0.720 1.097 1.00 98.75 106 PHE A N 1
ATOM 887 C CA . PHE A 1 106 ? 2.090 -1.745 0.902 1.00 98.75 106 PHE A CA 1
ATOM 888 C C . PHE A 1 106 ? 2.886 -1.509 -0.383 1.00 98.75 106 PHE A C 1
ATOM 890 O O . PHE A 1 106 ? 4.102 -1.658 -0.358 1.00 98.75 106 PHE A O 1
ATOM 897 N N . ASP A 1 107 ? 2.237 -1.047 -1.455 1.00 98.50 107 ASP A N 1
ATOM 898 C CA . ASP A 1 107 ? 2.910 -0.679 -2.711 1.00 98.50 107 ASP A CA 1
ATOM 899 C C . ASP A 1 107 ? 3.851 0.516 -2.506 1.00 98.50 107 ASP A C 1
ATOM 901 O O . ASP A 1 107 ? 4.953 0.576 -3.051 1.00 98.50 107 ASP A O 1
ATOM 905 N N . VAL A 1 108 ? 3.425 1.473 -1.674 1.00 98.31 108 VAL A N 1
ATOM 906 C CA . VAL A 1 108 ? 4.244 2.632 -1.296 1.00 98.31 108 VAL A CA 1
ATOM 907 C C . VAL A 1 108 ? 5.469 2.186 -0.495 1.00 98.31 108 VAL A C 1
ATOM 909 O O . VAL A 1 108 ? 6.574 2.644 -0.774 1.00 98.31 108 VAL A O 1
ATOM 912 N N . LEU A 1 109 ? 5.298 1.285 0.478 1.00 98.56 109 LEU A N 1
ATOM 913 C CA . LEU A 1 109 ? 6.415 0.738 1.254 1.00 98.56 109 LEU A CA 1
ATOM 914 C C . LEU A 1 109 ? 7.375 -0.082 0.381 1.00 98.56 109 LEU A C 1
ATOM 916 O O . LEU A 1 109 ? 8.587 0.062 0.535 1.00 98.56 109 LEU A O 1
ATOM 920 N N . GLU A 1 110 ? 6.855 -0.886 -0.553 1.00 98.50 110 GLU A N 1
ATOM 921 C CA . GLU A 1 110 ? 7.663 -1.616 -1.537 1.00 98.50 110 GLU A CA 1
ATOM 922 C C . GLU A 1 110 ? 8.496 -0.649 -2.382 1.00 98.50 110 GLU A C 1
ATOM 924 O O . GLU A 1 110 ? 9.706 -0.824 -2.490 1.00 98.50 110 GLU A O 1
ATOM 929 N N . ARG A 1 111 ? 7.886 0.425 -2.905 1.00 96.88 111 ARG A N 1
ATOM 930 C CA . ARG A 1 111 ? 8.609 1.471 -3.641 1.00 96.88 111 ARG A CA 1
ATOM 931 C C . ARG A 1 111 ? 9.710 2.100 -2.802 1.00 96.88 111 ARG A C 1
ATOM 933 O O . ARG A 1 111 ? 10.830 2.221 -3.287 1.00 96.88 111 ARG A O 1
ATOM 940 N N . VAL A 1 112 ? 9.401 2.525 -1.575 1.00 97.12 112 VAL A N 1
ATOM 941 C CA . VAL A 1 112 ? 10.392 3.141 -0.677 1.00 97.12 112 VAL A CA 1
ATOM 942 C C . VAL A 1 112 ? 11.577 2.200 -0.480 1.00 97.12 112 VAL A C 1
ATOM 944 O O . VAL A 1 112 ? 12.723 2.648 -0.550 1.00 97.12 112 VAL A O 1
ATOM 947 N N . ALA A 1 113 ? 11.318 0.906 -0.274 1.00 97.81 113 ALA A N 1
ATOM 948 C CA . ALA A 1 113 ? 12.366 -0.096 -0.166 1.00 97.81 113 ALA A CA 1
ATOM 949 C C . ALA A 1 113 ? 13.164 -0.221 -1.474 1.00 97.81 113 ALA A C 1
ATOM 951 O O . ALA A 1 113 ? 14.385 -0.081 -1.433 1.00 97.81 113 ALA A O 1
ATOM 952 N N . ASP A 1 114 ? 12.504 -0.404 -2.619 1.00 97.31 114 ASP A N 1
ATOM 953 C CA . ASP A 1 114 ? 13.149 -0.575 -3.927 1.00 97.31 114 ASP A CA 1
ATOM 954 C C . ASP A 1 114 ? 14.064 0.605 -4.282 1.00 97.31 114 ASP A C 1
ATOM 956 O O . ASP A 1 114 ? 15.270 0.424 -4.460 1.00 97.31 114 ASP A O 1
ATOM 960 N N . VAL A 1 115 ? 13.542 1.837 -4.295 1.00 96.06 115 VAL A N 1
ATOM 961 C CA . VAL A 1 115 ? 14.331 3.016 -4.698 1.00 96.06 115 VAL A CA 1
ATOM 962 C C . VAL A 1 115 ? 15.505 3.266 -3.753 1.00 96.06 115 VAL A C 1
ATOM 964 O O . VAL A 1 115 ? 16.585 3.671 -4.194 1.00 96.06 115 VAL A O 1
ATOM 967 N N . THR A 1 116 ? 15.326 2.979 -2.460 1.00 97.00 116 THR A N 1
ATOM 968 C CA . THR A 1 116 ? 16.386 3.119 -1.459 1.00 97.00 116 THR A CA 1
ATOM 969 C C . THR A 1 116 ? 17.464 2.065 -1.667 1.00 97.00 116 THR A C 1
ATOM 971 O O . THR A 1 116 ? 18.639 2.412 -1.783 1.00 97.00 116 THR A O 1
ATOM 974 N N . MET A 1 117 ? 17.089 0.786 -1.755 1.00 97.69 117 MET A N 1
ATOM 975 C CA . MET A 1 117 ? 18.041 -0.310 -1.945 1.00 97.69 117 MET A CA 1
ATOM 976 C C . MET A 1 117 ? 18.775 -0.174 -3.281 1.00 97.69 117 MET A C 1
ATOM 978 O O . MET A 1 117 ? 19.999 -0.288 -3.321 1.00 97.69 117 MET A O 1
ATOM 982 N N . ALA A 1 118 ? 18.060 0.149 -4.361 1.00 95.81 118 ALA A N 1
ATOM 983 C CA . ALA A 1 118 ? 18.638 0.346 -5.683 1.00 95.81 118 ALA A CA 1
ATOM 984 C C . ALA A 1 118 ? 19.593 1.547 -5.725 1.00 95.81 118 ALA A C 1
ATOM 986 O O . ALA A 1 118 ? 20.693 1.425 -6.267 1.00 95.81 118 ALA A O 1
ATOM 987 N N . GLY A 1 119 ? 19.208 2.691 -5.151 1.00 96.25 119 GLY A N 1
ATOM 988 C CA . GLY A 1 119 ? 20.067 3.875 -5.088 1.00 96.25 119 GLY A CA 1
ATOM 989 C C . GLY A 1 119 ? 21.331 3.617 -4.270 1.00 96.25 119 GLY A C 1
ATOM 990 O O . GLY A 1 119 ? 22.452 3.778 -4.762 1.00 96.25 119 GLY A O 1
ATOM 991 N N . MET A 1 120 ? 21.165 3.112 -3.046 1.00 97.75 120 MET A N 1
ATOM 992 C CA . MET A 1 120 ? 22.289 2.810 -2.162 1.00 97.75 120 MET A CA 1
ATOM 993 C C . MET A 1 120 ? 23.238 1.768 -2.768 1.00 97.75 120 MET A C 1
ATOM 995 O O . MET A 1 120 ? 24.450 1.957 -2.708 1.00 97.75 120 MET A O 1
ATOM 999 N N . ALA A 1 121 ? 22.723 0.714 -3.407 1.00 97.25 121 ALA A N 1
ATOM 1000 C CA . ALA A 1 121 ? 23.556 -0.320 -4.021 1.00 97.25 121 ALA A CA 1
ATOM 1001 C C . ALA A 1 121 ? 24.321 0.165 -5.265 1.00 97.25 121 ALA A C 1
ATOM 1003 O O . ALA A 1 121 ? 25.436 -0.290 -5.510 1.00 97.25 121 ALA A O 1
ATOM 1004 N N . ARG A 1 122 ? 23.740 1.068 -6.068 1.00 95.62 122 ARG A N 1
ATOM 1005 C CA . ARG A 1 122 ? 24.348 1.527 -7.332 1.00 95.62 122 ARG A CA 1
ATOM 1006 C C . ARG A 1 122 ? 25.309 2.696 -7.148 1.00 95.62 122 ARG A C 1
ATOM 1008 O O . ARG A 1 122 ? 26.333 2.740 -7.823 1.00 95.62 122 ARG A O 1
ATOM 1015 N N . SER A 1 123 ? 24.968 3.652 -6.285 1.00 95.62 123 SER A N 1
ATOM 1016 C CA . SER A 1 123 ? 25.707 4.916 -6.146 1.00 95.62 123 SER A CA 1
ATOM 1017 C C . SER A 1 123 ? 26.028 5.308 -4.705 1.00 95.62 123 SER A C 1
ATOM 1019 O O . SER A 1 123 ? 26.657 6.343 -4.496 1.00 95.62 123 SER A O 1
ATOM 1021 N N . GLY A 1 124 ? 25.612 4.521 -3.707 1.00 96.31 124 GLY A N 1
ATOM 1022 C CA . GLY A 1 124 ? 25.762 4.883 -2.294 1.00 96.31 124 GLY A CA 1
ATOM 1023 C C . GLY A 1 124 ? 24.846 6.028 -1.850 1.00 96.31 124 GLY A C 1
ATOM 1024 O O . GLY A 1 124 ? 25.047 6.590 -0.776 1.00 96.31 124 GLY A O 1
ATOM 1025 N N . SER A 1 125 ? 23.859 6.395 -2.671 1.00 96.00 125 SER A N 1
ATOM 1026 C CA . SER A 1 125 ? 22.931 7.495 -2.415 1.00 96.00 125 SER A CA 1
ATOM 1027 C C . SER A 1 125 ? 21.562 7.216 -3.024 1.00 96.00 125 SER A C 1
ATOM 1029 O O . SER A 1 125 ? 21.446 6.571 -4.064 1.00 96.00 125 SER A O 1
ATOM 1031 N N . VAL A 1 126 ? 20.511 7.733 -2.390 1.00 94.06 126 VAL A N 1
ATOM 1032 C CA . VAL A 1 126 ? 19.154 7.699 -2.944 1.00 94.06 126 VAL A CA 1
ATOM 1033 C C . VAL A 1 126 ? 18.977 8.934 -3.823 1.00 94.06 126 VAL A C 1
ATOM 1035 O O . VAL A 1 126 ? 19.141 10.061 -3.350 1.00 94.06 126 VAL A O 1
ATOM 1038 N N . PHE A 1 127 ? 18.686 8.735 -5.110 1.00 85.19 127 PHE A N 1
ATOM 1039 C CA . PHE A 1 127 ? 18.353 9.846 -6.002 1.00 85.19 127 PHE A CA 1
ATOM 1040 C C . PHE A 1 127 ? 17.079 10.548 -5.514 1.00 85.19 127 PHE A C 1
ATOM 1042 O O . PHE A 1 127 ? 16.229 9.884 -4.921 1.00 85.19 127 PHE A O 1
ATOM 1049 N N . PRO A 1 128 ? 16.916 11.862 -5.761 1.00 86.19 128 PRO A N 1
ATOM 1050 C CA . PRO A 1 128 ? 15.687 12.562 -5.413 1.00 86.19 128 PRO A CA 1
ATOM 1051 C C . PRO A 1 128 ? 14.466 11.860 -6.022 1.00 86.19 128 PRO A C 1
ATOM 1053 O O . PRO A 1 128 ? 14.275 11.883 -7.237 1.00 86.19 128 PRO A O 1
ATOM 1056 N N . ASP A 1 129 ? 13.668 11.222 -5.169 1.00 85.31 129 ASP A N 1
ATOM 1057 C CA . ASP A 1 129 ? 12.395 10.607 -5.533 1.00 85.31 129 ASP A CA 1
ATOM 1058 C C . ASP A 1 129 ? 11.254 11.582 -5.232 1.00 85.31 129 ASP A C 1
ATOM 1060 O O . ASP A 1 129 ? 11.310 12.351 -4.269 1.00 85.31 129 ASP A O 1
ATOM 1064 N N . SER A 1 130 ? 10.216 11.559 -6.064 1.00 87.44 130 SER A N 1
ATOM 1065 C CA . SER A 1 130 ? 9.011 12.357 -5.856 1.00 87.44 130 SER A CA 1
ATOM 1066 C C . SER A 1 130 ? 7.795 11.534 -6.239 1.00 87.44 130 SER A C 1
ATOM 1068 O O . SER A 1 130 ? 7.545 11.275 -7.418 1.00 87.44 130 SER A O 1
ATOM 1070 N N . LEU A 1 131 ? 7.038 11.125 -5.224 1.00 92.00 131 LEU A N 1
ATOM 1071 C CA . LEU A 1 131 ? 5.733 10.513 -5.400 1.00 92.00 131 LEU A CA 1
ATOM 1072 C C . LEU A 1 131 ? 4.657 11.607 -5.295 1.00 92.00 131 LEU A C 1
ATOM 1074 O O . LEU A 1 131 ? 4.661 12.352 -4.309 1.00 92.00 131 LEU A O 1
ATOM 1078 N N . PRO A 1 132 ? 3.734 11.724 -6.266 1.00 92.94 132 PRO A N 1
ATOM 1079 C CA . PRO A 1 132 ? 2.647 12.692 -6.183 1.00 92.94 132 PRO A CA 1
ATOM 1080 C C . PRO A 1 132 ? 1.825 12.521 -4.883 1.00 92.94 132 PRO A C 1
ATOM 1082 O O . PRO A 1 132 ? 1.479 11.390 -4.527 1.00 92.94 132 PRO A O 1
ATOM 1085 N N . PRO A 1 133 ? 1.517 13.602 -4.132 1.00 95.31 133 PRO A N 1
ATOM 1086 C CA . PRO A 1 133 ? 0.842 13.492 -2.831 1.00 95.31 133 PRO A CA 1
ATOM 1087 C C . PRO A 1 133 ? -0.535 12.816 -2.883 1.00 95.31 133 PRO A C 1
ATOM 1089 O O . PRO A 1 133 ? -0.951 12.164 -1.927 1.00 95.31 133 PRO A O 1
ATOM 1092 N N . ASP A 1 134 ? -1.240 12.950 -4.002 1.00 96.69 134 ASP A N 1
ATOM 1093 C CA . ASP A 1 134 ? -2.517 12.293 -4.269 1.00 96.69 134 ASP A CA 1
ATOM 1094 C C . ASP A 1 134 ? -2.396 10.763 -4.302 1.00 96.69 134 ASP A C 1
ATOM 1096 O O . ASP A 1 134 ? -3.320 10.079 -3.860 1.00 96.69 134 ASP A O 1
ATOM 1100 N N . VAL A 1 135 ? -1.247 10.214 -4.713 1.00 97.31 135 VAL A N 1
ATOM 1101 C CA . VAL A 1 135 ? -0.984 8.767 -4.644 1.00 97.31 135 VAL A CA 1
ATOM 1102 C C . VAL A 1 135 ? -0.932 8.291 -3.195 1.00 97.31 135 VAL A C 1
ATOM 1104 O O . VAL A 1 135 ? -1.519 7.259 -2.884 1.00 97.31 135 VAL A O 1
ATOM 1107 N N . LEU A 1 136 ? -0.308 9.048 -2.284 1.00 97.19 136 LEU A N 1
ATOM 1108 C CA . LEU A 1 136 ? -0.283 8.704 -0.854 1.00 97.19 136 LEU A CA 1
ATOM 1109 C C . LEU A 1 136 ? -1.682 8.754 -0.233 1.00 97.19 136 LEU A C 1
ATOM 1111 O O . LEU A 1 136 ? -2.049 7.868 0.540 1.00 97.19 136 LEU A O 1
ATOM 1115 N N . VAL A 1 137 ? -2.480 9.763 -0.594 1.00 98.19 137 VAL A N 1
ATOM 1116 C CA . VAL A 1 137 ? -3.871 9.875 -0.134 1.00 98.19 137 VAL A CA 1
ATOM 1117 C C . VAL A 1 137 ? -4.706 8.706 -0.655 1.00 98.19 137 VAL A C 1
ATOM 1119 O O . VAL A 1 137 ? -5.405 8.066 0.131 1.00 98.19 137 VAL A O 1
ATOM 1122 N N . LYS A 1 138 ? -4.603 8.382 -1.950 1.00 98.44 138 LYS A N 1
ATOM 1123 C CA . LYS A 1 138 ? -5.300 7.241 -2.560 1.00 98.44 138 LYS A CA 1
ATOM 1124 C C . LYS A 1 138 ? -4.875 5.925 -1.904 1.00 98.44 138 LYS A C 1
ATOM 1126 O O . LYS A 1 138 ? -5.737 5.149 -1.508 1.00 98.44 138 LYS A O 1
ATOM 1131 N N . ALA A 1 139 ? -3.573 5.726 -1.695 1.00 98.69 139 ALA A N 1
ATOM 1132 C CA . ALA A 1 139 ? -3.019 4.552 -1.030 1.00 98.69 139 ALA A CA 1
ATOM 1133 C C . ALA A 1 139 ? -3.560 4.371 0.393 1.00 98.69 139 ALA A C 1
ATOM 1135 O O . ALA A 1 139 ? -3.962 3.271 0.765 1.00 98.69 139 ALA A O 1
ATOM 1136 N N . TYR A 1 140 ? -3.625 5.453 1.171 1.00 98.69 140 TYR A N 1
ATOM 1137 C CA . TYR A 1 140 ? -4.197 5.433 2.514 1.00 98.69 140 TYR A CA 1
ATOM 1138 C C . TYR A 1 140 ? -5.681 5.034 2.508 1.00 98.69 140 TYR A C 1
ATOM 1140 O O . TYR A 1 140 ? -6.075 4.132 3.249 1.00 98.69 140 TYR A O 1
A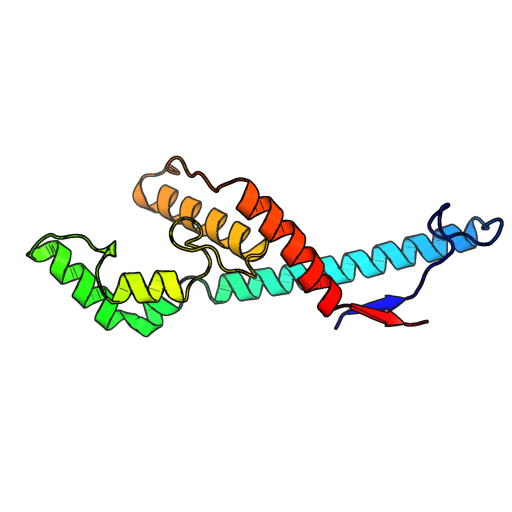TOM 1148 N N . GLN A 1 141 ? -6.497 5.656 1.648 1.00 98.69 141 GLN A N 1
ATOM 1149 C CA . GLN A 1 141 ? -7.929 5.344 1.549 1.00 98.69 141 GLN A CA 1
ATOM 1150 C C . GLN A 1 141 ? -8.169 3.901 1.087 1.00 98.69 141 GLN A C 1
ATOM 1152 O O . GLN A 1 141 ? -8.963 3.175 1.681 1.00 98.69 141 GLN A O 1
ATOM 1157 N N . ASN A 1 142 ? -7.422 3.442 0.087 1.00 98.81 142 ASN A N 1
ATOM 1158 C CA . ASN A 1 142 ? -7.513 2.070 -0.398 1.00 98.81 142 ASN A CA 1
ATOM 1159 C C . ASN A 1 142 ? -7.061 1.046 0.655 1.00 98.81 142 ASN A C 1
ATOM 1161 O O . ASN A 1 142 ? -7.653 -0.026 0.742 1.00 98.81 142 ASN A O 1
ATOM 1165 N N . THR A 1 143 ? -6.068 1.355 1.500 1.00 98.81 143 THR A N 1
ATOM 1166 C CA . THR A 1 143 ? -5.696 0.484 2.630 1.00 98.81 143 THR A CA 1
ATOM 1167 C C . THR A 1 143 ? -6.814 0.380 3.672 1.00 98.81 143 THR A C 1
ATOM 1169 O O . THR A 1 143 ? -7.003 -0.696 4.242 1.00 98.81 143 THR A O 1
ATOM 1172 N N . ILE A 1 144 ? -7.587 1.450 3.903 1.00 98.69 144 ILE A N 1
ATOM 1173 C CA . ILE A 1 144 ? -8.782 1.393 4.761 1.00 98.69 144 ILE A CA 1
ATOM 1174 C C . ILE A 1 144 ? -9.821 0.444 4.159 1.00 98.69 144 ILE A C 1
ATOM 1176 O O . ILE A 1 144 ? -10.308 -0.439 4.861 1.00 98.69 144 ILE A O 1
ATOM 1180 N N . GLU A 1 145 ? -10.142 0.590 2.871 1.00 98.50 145 GLU A N 1
ATOM 1181 C CA . GLU A 1 145 ? -11.116 -0.285 2.203 1.00 98.50 145 GLU A CA 1
ATOM 1182 C C . GLU A 1 145 ? -10.646 -1.745 2.150 1.00 98.50 145 GLU A C 1
ATOM 1184 O O . GLU A 1 145 ? -11.435 -2.654 2.407 1.00 98.50 145 GLU A O 1
ATOM 1189 N N . LEU A 1 146 ? -9.350 -1.980 1.921 1.00 98.31 146 LEU A N 1
ATOM 1190 C CA . LEU A 1 146 ? -8.736 -3.305 2.002 1.00 98.31 146 LEU A CA 1
ATOM 1191 C C . LEU A 1 146 ? -8.952 -3.928 3.386 1.00 98.31 146 LEU A C 1
ATOM 1193 O O . LEU A 1 146 ? -9.443 -5.050 3.473 1.00 98.31 146 LEU A O 1
ATOM 1197 N N . LEU A 1 147 ? -8.642 -3.205 4.470 1.00 98.44 147 LEU A N 1
ATOM 1198 C CA . LEU A 1 147 ? -8.834 -3.725 5.826 1.00 98.44 147 LEU A CA 1
ATOM 1199 C C . LEU A 1 147 ? -10.318 -3.941 6.152 1.00 98.44 147 LEU A C 1
ATOM 1201 O O . LEU A 1 147 ? -10.666 -4.945 6.767 1.00 98.44 147 LEU A O 1
ATOM 1205 N N . LYS A 1 148 ? -11.203 -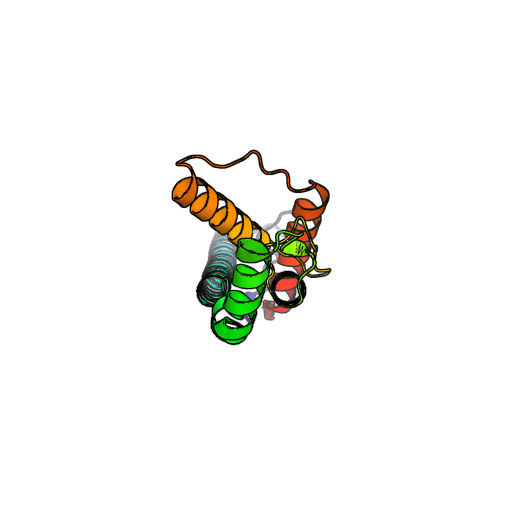3.031 5.732 1.00 97.88 148 LYS A N 1
ATOM 1206 C CA . LYS A 1 148 ? -12.654 -3.177 5.927 1.00 97.88 148 LYS A CA 1
ATOM 1207 C C . LYS A 1 148 ? -13.184 -4.459 5.291 1.00 97.88 148 LYS A C 1
ATOM 1209 O O . LYS A 1 148 ? -13.969 -5.153 5.928 1.00 97.88 148 LYS A O 1
ATOM 1214 N N . ASN A 1 149 ? -12.727 -4.794 4.085 1.00 97.44 149 ASN A N 1
ATOM 1215 C CA . ASN A 1 149 ? -13.123 -6.020 3.385 1.00 97.44 149 ASN A CA 1
ATOM 1216 C C . ASN A 1 149 ? -12.648 -7.301 4.087 1.00 97.44 149 ASN A C 1
ATOM 1218 O O . ASN A 1 149 ? -13.160 -8.383 3.808 1.00 97.44 149 ASN A O 1
ATOM 1222 N N . GLU A 1 150 ? -11.700 -7.184 5.013 1.00 97.31 150 GLU A N 1
ATOM 1223 C CA . GLU A 1 150 ? -11.219 -8.294 5.827 1.00 97.31 150 GLU A CA 1
ATOM 1224 C C . GLU A 1 150 ? -11.922 -8.404 7.172 1.00 97.31 150 GLU A C 1
ATOM 1226 O O . GLU A 1 150 ? -11.687 -9.380 7.874 1.00 97.31 150 GLU A O 1
ATOM 1231 N N . ILE A 1 151 ? -12.751 -7.441 7.571 1.00 97.56 151 ILE A N 1
ATOM 1232 C CA . ILE A 1 151 ? -13.361 -7.416 8.900 1.00 97.56 151 ILE A CA 1
ATOM 1233 C C . ILE A 1 151 ? -14.780 -7.984 8.857 1.00 97.56 151 ILE A C 1
ATOM 1235 O O . ILE A 1 151 ? -15.621 -7.568 8.064 1.00 97.56 151 ILE A O 1
ATOM 1239 N N . ILE A 1 152 ? -15.073 -8.879 9.800 1.00 96.88 152 ILE A N 1
ATOM 1240 C CA . ILE A 1 152 ? -16.433 -9.261 10.182 1.00 96.88 152 ILE A CA 1
ATOM 1241 C C . ILE A 1 152 ? -16.694 -8.696 11.574 1.00 96.88 152 ILE A C 1
ATOM 1243 O O . ILE A 1 152 ? -15.927 -8.959 12.503 1.00 96.88 152 ILE A O 1
ATOM 1247 N N . VAL A 1 153 ? -17.785 -7.946 11.718 1.00 95.31 153 VAL A N 1
ATOM 1248 C CA . VAL A 1 153 ? -18.267 -7.487 13.024 1.00 95.31 153 VAL A CA 1
ATOM 1249 C C . VAL A 1 153 ? -19.285 -8.494 13.543 1.00 95.31 153 VAL A C 1
ATOM 1251 O O . VAL A 1 153 ? -20.339 -8.679 12.938 1.00 95.31 153 VAL A O 1
ATOM 1254 N N . GLU A 1 154 ? -18.951 -9.145 14.648 1.00 91.88 154 GLU A N 1
ATOM 1255 C CA . GLU A 1 154 ? -19.838 -10.023 15.404 1.00 91.88 154 GLU A CA 1
ATOM 1256 C C . GLU A 1 154 ? -20.589 -9.203 16.472 1.00 91.88 154 GLU A C 1
ATOM 1258 O O . GLU A 1 154 ? -20.079 -8.187 16.969 1.00 91.88 154 GLU A O 1
ATOM 1263 N N . ASP A 1 155 ? -21.820 -9.621 16.780 1.00 78.88 155 ASP A N 1
ATOM 1264 C CA . ASP A 1 155 ? -22.636 -9.041 17.856 1.00 78.88 155 ASP A CA 1
ATOM 1265 C C . ASP A 1 155 ? -22.146 -9.473 19.248 1.00 78.88 155 ASP A C 1
ATOM 1267 O O . ASP A 1 155 ? -21.698 -10.636 19.407 1.00 78.88 155 ASP A O 1
#

pLDDT: mean 95.38, std 4.51, range [78.75, 98.81]

Secondary structure (DSSP, 8-state):
-EEEE--SSS-TTT--S---HHHHHHHHHHHHHHHHHHHHHHHHHHHHHHHHTTHHHHHTHHHHHHHHHHHHHH---GGGSHHHHHHHHH-SS-TTT---TT--HHHHHHHHHHHHHHHHHHHSS-------HHHHHHHHHHHHHHHHHTEEEE-

Radius of gyration: 22.22 Å; chains: 1; bounding box: 52×29×65 Å

Organism: NCBI:txid172901